Protein AF-A0A6M8I2V2-F1 (afdb_monomer)

Secondary structure (DSSP, 8-state):
------------------------------------------------HHHHHHHHHHHHHHT--HHHHHHHHHHHHHHHHT-

Sequence (83 aa):
MSKQSLSSLSSLIPAKGEAAKAETLPDEKPRLSKPLKEERHGLTIRIRQSHNDRLRTMVYREGMTKQDLLDRAIDEMLERYGY

Radius of gyration: 37.54 Å; Cα contacts (8 Å, |Δi|>4): 9; chains: 1; bounding box: 60×44×98 Å

pLDDT: mean 73.39, std 21.47, range [37.5, 96.56]

Organism: NCBI:txid1484109

Structure (mmCIF, N/CA/C/O backbone):
data_AF-A0A6M8I2V2-F1
#
_entry.id   AF-A0A6M8I2V2-F1
#
loop_
_atom_site.group_PDB
_atom_site.id
_atom_site.type_symbol
_atom_site.label_atom_id
_atom_site.label_alt_id
_atom_site.label_comp_id
_atom_site.label_asym_id
_atom_site.label_entity_id
_atom_site.label_seq_id
_atom_site.pdbx_PDB_ins_code
_atom_site.Cartn_x
_atom_site.Cartn_y
_atom_site.Cartn_z
_atom_site.occupancy
_atom_site.B_iso_or_equiv
_atom_site.auth_seq_id
_atom_site.auth_comp_id
_atom_site.auth_asym_id
_atom_site.auth_atom_id
_atom_site.pdbx_PDB_model_num
ATOM 1 N N . MET A 1 1 ? 33.224 -5.172 87.646 1.00 37.50 1 MET A N 1
ATOM 2 C CA . MET A 1 1 ? 32.488 -5.204 86.364 1.00 37.50 1 MET A CA 1
ATOM 3 C C . MET A 1 1 ? 32.166 -3.775 85.943 1.00 37.50 1 MET A C 1
ATOM 5 O O . MET A 1 1 ? 31.760 -3.008 86.796 1.00 37.50 1 MET A O 1
ATOM 9 N N . SER A 1 2 ? 32.403 -3.475 84.658 1.00 37.53 2 SER A N 1
ATOM 10 C CA . SER A 1 2 ? 31.908 -2.368 83.807 1.00 37.53 2 SER A CA 1
ATOM 11 C C . SER A 1 2 ? 31.864 -0.939 84.384 1.00 37.53 2 SER A C 1
ATOM 13 O O . SER A 1 2 ? 30.952 -0.593 85.120 1.00 37.53 2 SER A O 1
ATOM 15 N N . LYS A 1 3 ? 32.919 -0.139 84.166 1.00 45.16 3 LYS A N 1
ATOM 16 C CA . LYS A 1 3 ? 33.148 0.822 83.051 1.00 45.16 3 LYS A CA 1
ATOM 17 C C . LYS A 1 3 ? 32.409 2.148 83.241 1.00 45.16 3 LYS A C 1
ATOM 19 O O . LYS A 1 3 ? 31.222 2.220 82.956 1.00 45.16 3 LYS A O 1
ATOM 24 N N . GLN A 1 4 ? 33.156 3.203 83.563 1.00 44.84 4 GLN A N 1
ATOM 25 C CA . GLN A 1 4 ? 32.845 4.570 83.150 1.00 44.84 4 GLN A CA 1
ATOM 26 C C . GLN A 1 4 ? 34.062 5.482 83.336 1.00 44.84 4 GLN A C 1
ATOM 28 O O . GLN A 1 4 ? 34.867 5.276 84.239 1.00 44.84 4 GLN A O 1
ATOM 33 N N . SER A 1 5 ? 34.100 6.515 82.496 1.00 46.19 5 SER A N 1
ATOM 34 C CA . SER A 1 5 ? 34.887 7.7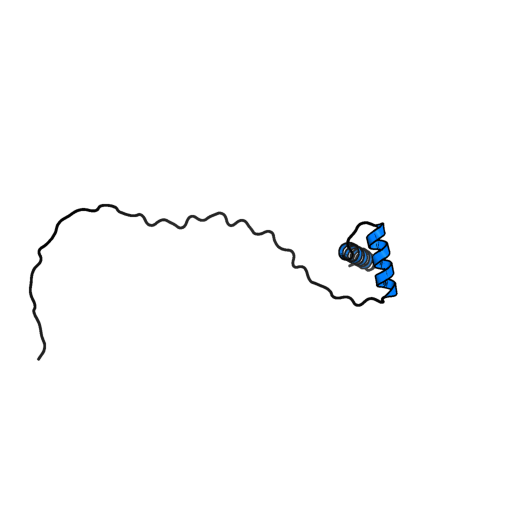45 82.613 1.00 46.19 5 SER A CA 1
ATOM 35 C C . SER A 1 5 ? 36.210 7.817 81.850 1.00 46.19 5 SER A C 1
ATOM 37 O O . SER A 1 5 ? 37.259 7.406 82.330 1.00 46.19 5 SER A O 1
ATOM 39 N N . LEU A 1 6 ? 36.135 8.483 80.699 1.00 51.53 6 LEU A N 1
ATOM 40 C CA . LEU A 1 6 ? 37.066 9.538 80.296 1.00 51.53 6 LEU A CA 1
ATOM 41 C C . LEU A 1 6 ? 36.150 10.682 79.799 1.00 51.53 6 LEU A C 1
ATOM 43 O O . LEU A 1 6 ? 35.541 10.538 78.748 1.00 51.53 6 LEU A O 1
ATOM 47 N N . SER A 1 7 ? 35.784 11.725 80.556 1.00 44.16 7 SER A N 1
ATOM 48 C CA . SER A 1 7 ? 36.648 12.799 81.072 1.00 44.16 7 SER A CA 1
ATOM 49 C C . SER A 1 7 ? 37.808 13.034 80.091 1.00 44.16 7 SER A C 1
ATOM 51 O O . SER A 1 7 ? 38.710 12.214 80.019 1.00 44.16 7 SER A O 1
ATOM 53 N N . SER A 1 8 ? 37.862 14.076 79.270 1.00 46.00 8 SER A N 1
ATOM 54 C CA . SER A 1 8 ? 37.541 15.459 79.585 1.00 46.00 8 SER A CA 1
ATOM 55 C C . SER A 1 8 ? 37.873 16.341 78.376 1.00 46.00 8 SER A C 1
ATOM 57 O O . SER A 1 8 ? 38.817 16.045 77.654 1.00 46.00 8 SER A O 1
ATOM 59 N N . LEU A 1 9 ? 37.164 17.472 78.291 1.00 48.41 9 LEU A N 1
ATOM 60 C CA . LEU A 1 9 ? 37.622 18.771 77.768 1.00 48.41 9 LEU A CA 1
ATOM 61 C C . LEU A 1 9 ? 37.910 18.834 76.255 1.00 48.41 9 LEU A C 1
ATOM 63 O O . LEU A 1 9 ? 38.930 18.379 75.764 1.00 48.41 9 LEU A O 1
ATOM 67 N N . SER A 1 10 ? 37.002 19.382 75.444 1.00 47.84 10 SER A N 1
ATOM 68 C CA . SER A 1 10 ? 36.696 20.822 75.389 1.00 47.84 10 SER A CA 1
ATOM 69 C C . SER A 1 10 ? 37.963 21.665 75.325 1.00 47.84 10 SER A C 1
ATOM 71 O O . SER A 1 10 ? 38.540 21.989 76.358 1.00 47.84 10 SER A O 1
ATOM 73 N N . SER A 1 11 ? 38.394 21.998 74.112 1.00 50.75 11 SER A N 1
ATOM 74 C CA . SER A 1 11 ? 38.887 23.324 73.712 1.00 50.75 11 SER A CA 1
ATOM 75 C C . SER A 1 11 ? 39.656 23.172 72.408 1.00 50.75 11 SER A C 1
ATOM 77 O O . SER A 1 11 ? 40.689 22.526 72.384 1.00 50.75 11 SER A O 1
ATOM 79 N N . LEU A 1 12 ? 39.102 23.717 71.325 1.00 41.34 12 LEU A N 1
ATOM 80 C CA . LEU A 1 12 ? 39.800 24.402 70.228 1.00 41.34 12 LEU A CA 1
ATOM 81 C C . LEU A 1 12 ? 38.726 24.811 69.195 1.00 41.34 12 LE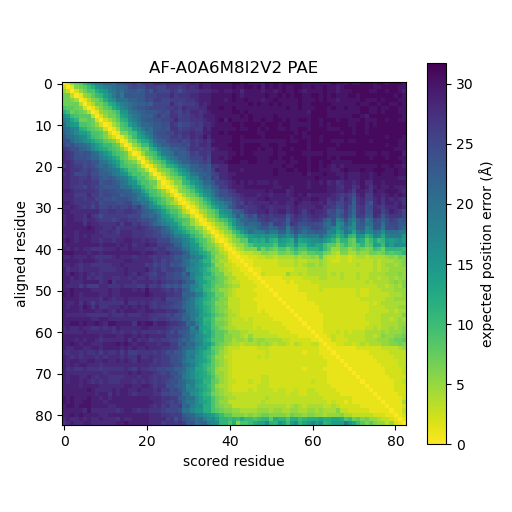U A C 1
ATOM 83 O O . LEU A 1 12 ? 38.537 24.194 68.154 1.00 41.34 12 LEU A O 1
ATOM 87 N N . ILE A 1 13 ? 37.965 25.847 69.545 1.00 51.41 13 ILE A N 1
ATOM 88 C CA . ILE A 1 13 ? 37.284 26.768 68.609 1.00 51.41 13 ILE A CA 1
ATOM 89 C C . ILE A 1 13 ? 38.212 28.009 68.578 1.00 51.41 13 ILE A C 1
ATOM 91 O O . ILE A 1 13 ? 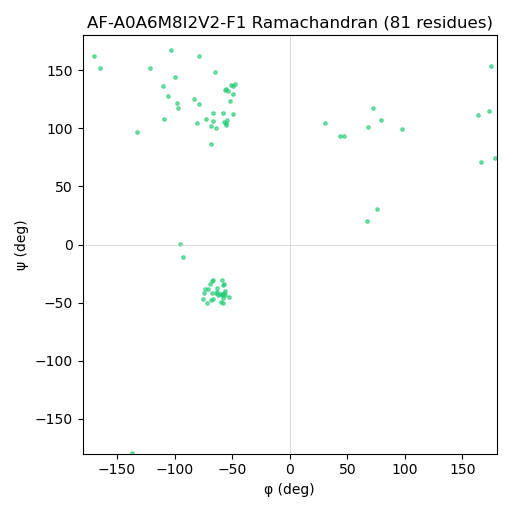38.773 28.275 69.647 1.00 51.41 13 ILE A O 1
ATOM 95 N N . PRO A 1 14 ? 38.447 28.776 67.479 1.00 48.44 14 PRO A N 1
ATOM 96 C CA . PRO A 1 14 ? 37.527 29.207 66.402 1.00 48.44 14 PRO A CA 1
ATOM 97 C C . PRO A 1 14 ? 38.167 29.085 64.982 1.00 48.44 14 PRO A C 1
ATOM 99 O O . PRO A 1 14 ? 39.290 28.627 64.86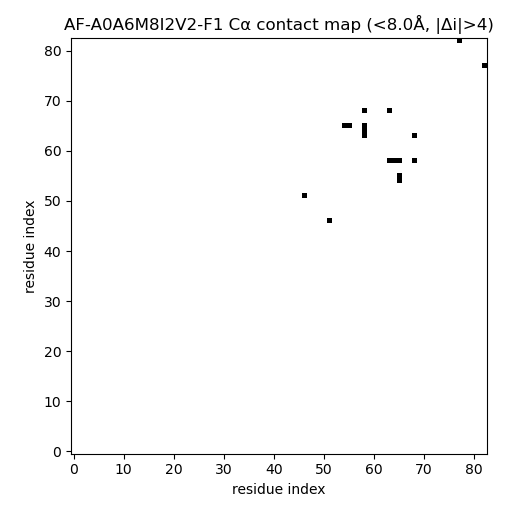4 1.00 48.44 14 PRO A O 1
ATOM 102 N N . ALA A 1 15 ? 37.588 29.414 63.821 1.00 42.22 15 ALA A N 1
ATOM 103 C CA . ALA A 1 15 ? 36.603 30.417 63.441 1.00 42.22 15 ALA A CA 1
ATOM 104 C C . ALA A 1 15 ? 36.104 30.181 61.992 1.00 42.22 15 ALA A C 1
ATOM 106 O O . ALA A 1 15 ? 36.832 29.639 61.168 1.00 42.22 15 ALA A O 1
ATOM 107 N N . LYS A 1 16 ? 34.955 30.803 61.689 1.00 39.00 16 LYS A N 1
ATOM 108 C CA . LYS A 1 16 ? 34.574 31.431 60.406 1.00 39.00 16 LYS A CA 1
ATOM 109 C C . LYS A 1 16 ? 34.252 30.550 59.191 1.00 39.00 16 LYS A C 1
ATOM 111 O O . LYS A 1 16 ? 35.116 29.940 58.576 1.00 39.00 16 LYS A O 1
ATOM 116 N N . GLY A 1 17 ? 33.001 30.677 58.750 1.00 41.28 17 GLY A N 1
ATOM 117 C CA . GLY A 1 17 ? 32.556 30.299 57.413 1.00 41.28 17 GLY A CA 1
ATOM 118 C C . GLY A 1 17 ? 31.037 30.246 57.318 1.00 41.28 17 GLY A C 1
ATOM 119 O O . GLY A 1 17 ? 30.463 29.166 57.279 1.00 41.28 17 GLY A O 1
ATOM 120 N N . GLU A 1 18 ? 30.391 31.409 57.344 1.00 42.06 18 GLU A N 1
ATOM 121 C CA . GLU A 1 18 ? 28.978 31.588 56.998 1.00 42.06 18 GLU A CA 1
ATOM 122 C C . GLU A 1 18 ? 28.624 30.920 55.660 1.00 42.06 18 GLU A C 1
ATOM 124 O O . GLU A 1 18 ? 29.338 31.089 54.674 1.00 42.06 18 GLU A O 1
ATOM 129 N N . ALA A 1 19 ? 27.488 30.226 55.609 1.00 40.84 19 ALA A N 1
ATOM 130 C CA . ALA A 1 19 ? 26.347 30.612 54.773 1.00 40.84 19 ALA A CA 1
ATOM 131 C C . ALA A 1 19 ? 25.284 29.507 54.825 1.00 40.84 19 ALA A C 1
ATOM 133 O O . ALA A 1 19 ? 25.485 28.390 54.348 1.00 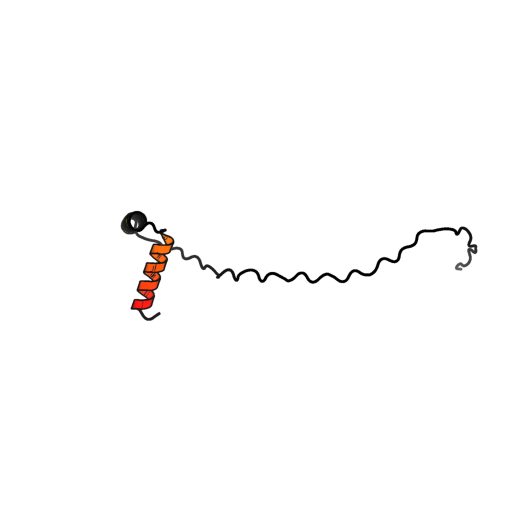40.84 19 ALA A O 1
ATOM 134 N N . ALA A 1 20 ? 24.128 29.853 55.388 1.00 51.75 20 ALA A N 1
ATOM 135 C CA . ALA A 1 20 ? 22.896 29.100 55.229 1.00 51.75 20 ALA A CA 1
ATOM 136 C C . ALA A 1 20 ? 22.625 28.870 53.732 1.00 51.75 20 ALA A C 1
ATOM 138 O O . ALA A 1 20 ? 22.548 29.828 52.963 1.00 51.75 20 ALA A O 1
ATOM 139 N N . LYS A 1 21 ? 22.474 27.612 53.309 1.00 44.38 21 LYS A N 1
ATOM 140 C CA . LYS A 1 21 ? 21.953 27.290 51.979 1.00 44.38 21 LYS A CA 1
ATOM 141 C C . LYS A 1 21 ? 20.557 26.713 52.127 1.00 44.38 21 LYS A C 1
ATOM 143 O O . LYS A 1 21 ? 20.377 25.610 52.629 1.00 44.38 21 LYS A O 1
ATOM 148 N N . ALA A 1 22 ? 19.609 27.547 51.717 1.00 50.81 22 ALA A N 1
ATOM 149 C CA . ALA A 1 22 ? 18.194 27.275 51.596 1.00 50.81 22 ALA A CA 1
ATOM 150 C C . ALA A 1 22 ? 17.929 25.955 50.861 1.00 50.81 22 ALA A C 1
ATOM 152 O O . ALA A 1 22 ? 18.557 25.663 49.841 1.00 50.81 22 ALA A O 1
ATOM 153 N N . GLU A 1 23 ? 16.969 25.195 51.379 1.00 49.53 23 GLU A N 1
ATOM 154 C CA . GLU A 1 23 ? 16.332 24.082 50.688 1.00 49.53 23 GLU A CA 1
ATOM 155 C C . GLU A 1 23 ? 15.724 24.611 49.384 1.00 49.53 23 GLU A C 1
ATOM 157 O O . GLU A 1 23 ? 14.728 25.334 49.376 1.00 49.53 23 GLU A O 1
ATOM 162 N N . THR A 1 24 ? 16.360 24.312 48.255 1.00 52.41 24 THR A N 1
ATOM 163 C CA . THR A 1 24 ? 15.800 24.614 46.941 1.00 52.41 24 THR A CA 1
ATOM 164 C C . THR A 1 24 ? 14.652 23.650 46.680 1.00 52.41 24 THR A C 1
ATOM 166 O O . THR A 1 24 ? 14.878 22.460 46.453 1.00 52.41 24 THR A O 1
ATOM 169 N N . LEU A 1 25 ? 13.427 24.173 46.722 1.00 59.03 25 LEU A N 1
ATOM 170 C CA . LEU A 1 25 ? 12.230 23.509 46.213 1.00 59.03 25 LEU A CA 1
ATOM 171 C C . LEU A 1 25 ? 12.483 23.029 44.772 1.00 59.03 25 LEU A C 1
ATOM 173 O O . LEU A 1 25 ? 13.088 23.770 43.989 1.00 59.03 25 LEU A O 1
ATOM 177 N N . PRO A 1 26 ? 12.055 21.810 44.400 1.00 53.78 26 PRO A N 1
ATOM 178 C CA . PRO A 1 26 ? 12.195 21.347 43.033 1.00 53.78 26 PRO A CA 1
ATOM 179 C C . PRO A 1 26 ? 11.290 22.191 42.134 1.00 53.78 26 PRO A C 1
ATOM 181 O O . PRO A 1 26 ? 10.068 22.147 42.228 1.00 53.78 26 PRO A O 1
ATOM 184 N N . ASP A 1 27 ? 11.940 22.970 41.280 1.00 51.00 27 ASP A N 1
ATOM 185 C CA . ASP A 1 27 ? 11.370 23.757 40.196 1.00 51.00 27 ASP A CA 1
ATOM 186 C C . ASP A 1 27 ? 10.544 22.832 39.277 1.00 51.00 27 ASP A C 1
ATOM 188 O O . ASP A 1 27 ? 11.092 22.006 38.533 1.00 51.00 27 ASP A O 1
ATOM 192 N N . GLU A 1 28 ? 9.212 22.897 39.383 1.00 56.59 28 GLU A N 1
ATOM 193 C CA . GLU A 1 28 ? 8.289 22.178 38.502 1.00 56.59 28 GLU A CA 1
ATOM 194 C C . GLU A 1 28 ? 8.378 22.771 37.094 1.00 56.59 28 GLU A C 1
ATOM 196 O O . GLU A 1 28 ? 7.613 23.644 36.687 1.00 56.59 28 GLU A O 1
ATOM 201 N N . LYS A 1 29 ? 9.327 22.260 36.307 1.00 63.47 29 LYS A N 1
ATOM 202 C CA . LYS A 1 29 ? 9.358 22.506 34.866 1.00 63.47 29 LYS A CA 1
ATOM 203 C C . LYS A 1 29 ? 8.023 22.058 34.259 1.00 63.47 29 LYS A C 1
ATOM 205 O O . LYS A 1 29 ? 7.610 20.920 34.517 1.00 63.47 29 LYS A O 1
ATOM 210 N N . PRO A 1 30 ? 7.379 22.878 33.406 1.00 55.75 30 PRO A N 1
ATOM 211 C CA . PRO A 1 30 ? 6.172 22.473 32.706 1.00 55.75 30 PRO A CA 1
ATOM 212 C C . PRO A 1 30 ? 6.503 21.228 31.889 1.00 55.75 30 PRO A C 1
ATOM 214 O O . PRO A 1 30 ? 7.324 21.254 30.968 1.00 55.75 30 PRO A O 1
ATOM 217 N N . ARG A 1 31 ? 5.901 20.100 32.273 1.00 63.22 31 ARG A N 1
ATOM 218 C CA . ARG A 1 31 ? 5.990 18.864 31.506 1.00 63.22 31 ARG A CA 1
ATOM 219 C C . ARG A 1 31 ? 5.304 19.153 30.179 1.00 63.22 31 ARG A C 1
ATOM 221 O O . ARG A 1 31 ? 4.080 19.159 30.125 1.00 63.22 31 ARG A O 1
ATOM 228 N N . LEU A 1 32 ? 6.088 19.417 29.128 1.00 63.16 32 LEU A N 1
ATOM 229 C CA . LEU A 1 32 ? 5.591 19.355 27.759 1.00 63.16 32 LEU A CA 1
ATOM 230 C C . LEU A 1 32 ? 4.864 18.016 27.633 1.00 63.16 32 LEU A C 1
ATOM 232 O O . LEU A 1 32 ? 5.488 16.953 27.732 1.00 63.16 32 LEU A O 1
ATOM 236 N N . SER A 1 33 ? 3.545 18.073 27.479 1.00 65.75 33 SER A N 1
ATOM 237 C CA . SER A 1 33 ? 2.736 16.932 27.094 1.00 65.75 33 SER A CA 1
ATOM 238 C C . SER A 1 33 ? 3.340 16.403 25.800 1.00 65.75 33 SER A C 1
ATOM 240 O O . SER A 1 33 ? 3.301 17.053 24.756 1.00 65.75 33 SER A O 1
ATOM 242 N N . LYS A 1 34 ? 4.011 15.250 25.888 1.00 68.19 34 LYS A N 1
ATOM 243 C CA . LYS A 1 34 ? 4.522 14.567 24.701 1.00 68.19 34 LYS A CA 1
ATOM 244 C C . LYS A 1 34 ? 3.326 14.363 23.767 1.00 68.19 34 LYS A C 1
ATOM 246 O O . LYS A 1 34 ? 2.278 13.945 24.267 1.00 68.19 34 LYS A O 1
ATOM 251 N N . PRO A 1 35 ? 3.451 14.657 22.460 1.00 64.25 35 PRO A N 1
ATOM 252 C CA . PRO A 1 35 ? 2.372 14.388 21.524 1.00 64.25 35 PRO A CA 1
ATOM 253 C C . PRO A 1 35 ? 1.976 12.920 21.671 1.00 64.25 35 PRO A C 1
ATOM 255 O O . PRO A 1 35 ? 2.853 12.051 21.750 1.00 64.25 35 PRO A O 1
ATOM 258 N N . LEU A 1 36 ? 0.670 12.670 21.780 1.00 65.38 36 LEU A N 1
ATOM 259 C CA . LEU A 1 36 ? 0.101 11.328 21.768 1.00 65.38 36 LEU A CA 1
ATOM 260 C C . LEU A 1 36 ? 0.592 10.665 20.481 1.00 65.38 36 LEU A C 1
ATOM 262 O O . LEU A 1 36 ? 0.150 11.007 19.388 1.00 65.38 36 LEU A O 1
ATOM 266 N N . LYS A 1 37 ? 1.588 9.784 20.599 1.00 66.75 37 LYS A N 1
ATOM 267 C CA . LYS A 1 37 ? 1.969 8.915 19.494 1.00 66.75 37 LYS A CA 1
ATOM 268 C C . LYS A 1 37 ? 0.780 7.996 19.291 1.00 66.75 37 LYS A C 1
ATOM 270 O O . LYS A 1 37 ? 0.546 7.135 20.134 1.00 66.75 37 LYS A O 1
ATOM 275 N N . GLU A 1 38 ? 0.031 8.228 18.222 1.00 71.31 38 GLU A N 1
ATOM 276 C CA . GLU A 1 38 ? -0.994 7.295 17.774 1.00 71.31 38 GLU A CA 1
ATOM 277 C C . GLU A 1 38 ? -0.378 5.900 17.710 1.00 71.31 38 GLU A C 1
ATOM 279 O O . GLU A 1 38 ? 0.727 5.706 17.183 1.00 71.31 38 GLU A O 1
ATOM 284 N N . GLU A 1 39 ? -1.060 4.942 18.328 1.00 75.88 39 GLU A N 1
ATOM 285 C CA . GLU A 1 39 ? -0.612 3.564 18.354 1.00 75.88 39 GLU A CA 1
ATOM 286 C C . GLU A 1 39 ? -0.716 3.005 16.935 1.00 75.88 39 GLU A C 1
ATOM 288 O O . GLU A 1 39 ? -1.793 2.709 16.423 1.00 75.88 39 GLU A O 1
ATOM 293 N N . ARG A 1 40 ? 0.427 2.921 16.252 1.00 71.12 40 ARG A N 1
ATOM 294 C CA . ARG A 1 40 ? 0.489 2.336 14.916 1.00 71.12 40 ARG A CA 1
ATOM 295 C C . ARG A 1 40 ? 0.534 0.823 15.045 1.00 71.12 40 ARG A C 1
ATOM 297 O O . ARG A 1 40 ? 1.581 0.255 15.361 1.00 71.12 40 ARG A O 1
ATOM 304 N N . HIS A 1 41 ? -0.584 0.171 14.757 1.00 79.38 41 HIS A N 1
ATOM 305 C CA . HIS A 1 41 ? -0.619 -1.277 14.597 1.00 79.38 41 HIS A CA 1
ATOM 306 C C . HIS A 1 41 ? -0.077 -1.657 13.215 1.00 79.38 41 HIS A C 1
ATOM 308 O O . HIS A 1 41 ? -0.581 -1.219 12.184 1.00 79.38 41 HIS A O 1
ATOM 314 N N . GLY A 1 42 ? 0.988 -2.460 13.188 1.00 86.62 42 GLY A N 1
ATOM 315 C CA . GLY A 1 42 ? 1.556 -2.973 11.945 1.00 86.62 42 GLY A CA 1
ATOM 316 C C . GLY A 1 42 ? 0.800 -4.206 11.458 1.00 86.62 42 GLY A C 1
ATOM 317 O O . GLY A 1 42 ? 0.709 -5.197 12.182 1.00 86.62 42 GLY A O 1
ATOM 318 N N . LEU A 1 43 ? 0.314 -4.180 10.216 1.00 88.19 43 LEU A N 1
ATOM 319 C CA . LEU A 1 43 ? -0.283 -5.339 9.554 1.00 88.19 43 LEU A CA 1
ATOM 320 C C . LEU A 1 43 ? 0.682 -5.908 8.507 1.00 88.19 43 LEU A C 1
ATOM 322 O O . LEU A 1 43 ? 1.157 -5.195 7.627 1.00 88.19 43 LEU A O 1
ATOM 326 N N . THR A 1 44 ? 0.951 -7.215 8.569 1.00 91.94 44 THR A N 1
ATOM 327 C CA . THR A 1 44 ? 1.694 -7.914 7.509 1.00 91.94 44 THR A CA 1
ATOM 328 C C . THR A 1 44 ? 0.720 -8.599 6.559 1.00 91.94 44 THR A C 1
ATOM 330 O O . THR A 1 44 ? 0.010 -9.522 6.949 1.00 91.94 44 THR A O 1
ATOM 333 N N . ILE A 1 45 ? 0.728 -8.188 5.292 1.00 88.94 45 ILE A N 1
ATOM 334 C CA . ILE A 1 45 ? -0.104 -8.759 4.227 1.00 88.94 45 ILE A CA 1
ATOM 335 C C . ILE A 1 45 ? 0.741 -9.543 3.225 1.00 88.94 45 ILE A C 1
ATOM 337 O O . ILE A 1 45 ? 1.800 -9.101 2.779 1.00 88.94 45 ILE A O 1
ATOM 341 N N . ARG A 1 46 ? 0.247 -10.721 2.833 1.00 94.19 46 ARG A N 1
ATOM 342 C CA . ARG A 1 46 ? 0.811 -11.512 1.734 1.00 94.19 46 ARG A CA 1
ATOM 343 C C . ARG A 1 46 ? 0.010 -11.249 0.470 1.00 94.19 46 ARG A C 1
ATOM 345 O O . ARG A 1 46 ? -1.187 -11.509 0.427 1.00 94.19 46 ARG A O 1
ATOM 352 N N . ILE A 1 47 ? 0.686 -10.779 -0.568 1.00 92.31 47 ILE A N 1
ATOM 353 C CA . ILE A 1 47 ? 0.083 -10.495 -1.871 1.00 92.31 47 ILE A CA 1
ATOM 354 C C . ILE A 1 47 ? 0.767 -11.308 -2.967 1.00 92.31 47 ILE A C 1
ATOM 356 O O . ILE A 1 47 ? 1.945 -11.652 -2.868 1.00 92.31 47 ILE A O 1
ATOM 360 N N . ARG A 1 48 ? 0.021 -11.616 -4.031 1.00 96.56 48 ARG A N 1
ATOM 361 C CA . ARG A 1 48 ? 0.574 -12.276 -5.221 1.00 96.56 48 ARG A CA 1
ATOM 362 C C . ARG A 1 48 ? 1.592 -11.362 -5.905 1.00 96.56 48 ARG A C 1
ATOM 364 O O . ARG A 1 48 ? 1.419 -10.144 -5.918 1.00 96.56 48 ARG A O 1
ATOM 371 N N . GLN A 1 49 ? 2.610 -11.954 -6.529 1.00 95.19 49 GLN A N 1
ATOM 372 C CA . GLN A 1 49 ? 3.679 -11.197 -7.187 1.00 95.19 49 GLN A CA 1
ATOM 373 C C . GLN A 1 49 ? 3.148 -10.260 -8.281 1.00 95.19 49 GLN A C 1
ATOM 375 O O . GLN A 1 49 ? 3.482 -9.080 -8.276 1.00 95.19 49 GLN A O 1
ATOM 380 N N . SER A 1 50 ? 2.218 -10.733 -9.115 1.00 96.25 50 SER A N 1
ATOM 381 C CA . SER A 1 50 ? 1.565 -9.910 -10.144 1.00 96.25 50 SER A CA 1
ATOM 382 C C . SER A 1 50 ? 0.846 -8.678 -9.578 1.00 96.25 50 SER A C 1
ATOM 384 O O . SER A 1 50 ? 0.849 -7.615 -10.196 1.00 96.25 50 SER A O 1
ATOM 386 N N . HIS A 1 51 ? 0.252 -8.782 -8.385 1.00 94.75 51 HIS A N 1
ATOM 387 C CA . HIS A 1 51 ? -0.382 -7.643 -7.716 1.00 94.75 51 HIS A CA 1
ATOM 388 C C . HIS A 1 51 ? 0.661 -6.679 -7.147 1.00 94.75 51 HIS A C 1
ATOM 390 O O . HIS A 1 51 ? 0.484 -5.470 -7.247 1.00 94.75 51 HIS A O 1
ATOM 396 N N . ASN A 1 52 ? 1.769 -7.190 -6.602 1.00 94.38 52 ASN A N 1
ATOM 397 C CA . ASN A 1 52 ? 2.870 -6.349 -6.128 1.00 94.38 52 ASN A CA 1
ATOM 398 C C . ASN A 1 52 ? 3.519 -5.547 -7.267 1.00 94.38 52 ASN A C 1
ATOM 400 O O . ASN A 1 52 ? 3.881 -4.388 -7.068 1.00 94.38 52 ASN A O 1
ATOM 404 N N . ASP A 1 53 ? 3.637 -6.134 -8.456 1.00 95.25 53 ASP A N 1
ATOM 405 C CA . ASP A 1 53 ? 4.160 -5.430 -9.628 1.00 95.25 53 ASP A CA 1
ATOM 406 C C . ASP A 1 53 ? 3.198 -4.326 -10.083 1.00 95.25 53 ASP A C 1
ATOM 408 O O . ASP A 1 53 ? 3.622 -3.192 -10.308 1.00 95.25 53 ASP A O 1
ATOM 412 N N . ARG A 1 54 ? 1.887 -4.601 -10.089 1.00 94.81 54 ARG A N 1
ATOM 413 C CA . ARG A 1 54 ? 0.867 -3.580 -10.367 1.00 94.81 54 ARG A CA 1
ATOM 414 C C . ARG A 1 54 ? 0.875 -2.444 -9.335 1.00 94.81 54 ARG A C 1
ATOM 416 O O . ARG A 1 54 ? 0.830 -1.279 -9.725 1.00 94.81 54 ARG A O 1
ATOM 423 N N . LEU A 1 55 ? 0.998 -2.767 -8.044 1.00 94.38 55 LEU A N 1
ATOM 424 C CA . LEU A 1 55 ? 1.127 -1.777 -6.967 1.00 94.38 55 LEU A CA 1
ATOM 425 C C . LEU A 1 55 ? 2.352 -0.883 -7.179 1.00 94.38 55 LEU A C 1
ATOM 427 O O . LEU A 1 55 ? 2.256 0.329 -7.027 1.00 94.38 55 LEU A O 1
ATOM 431 N N . ARG A 1 56 ? 3.498 -1.450 -7.580 1.00 94.50 56 ARG A N 1
ATOM 432 C CA . ARG A 1 56 ? 4.705 -0.665 -7.895 1.00 94.50 56 ARG A CA 1
ATOM 433 C C . ARG A 1 56 ? 4.472 0.322 -9.036 1.00 94.50 56 ARG A C 1
ATOM 435 O O . ARG A 1 56 ? 4.918 1.461 -8.942 1.00 94.50 56 ARG A O 1
ATOM 442 N N . THR A 1 57 ? 3.773 -0.092 -10.092 1.00 95.50 57 THR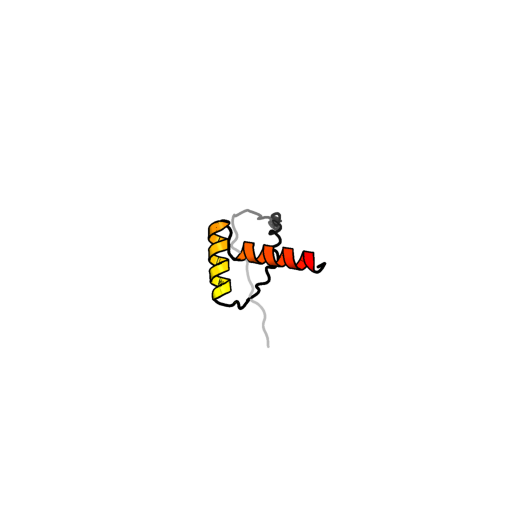 A N 1
ATOM 443 C CA . THR A 1 57 ? 3.424 0.810 -11.199 1.00 95.50 57 THR A CA 1
ATOM 444 C C . THR A 1 57 ? 2.522 1.954 -10.738 1.00 95.50 57 THR A C 1
ATOM 446 O O . THR A 1 57 ? 2.731 3.088 -11.157 1.00 95.50 57 THR A O 1
ATOM 449 N N . MET A 1 58 ? 1.543 1.678 -9.875 1.00 94.75 58 MET A N 1
ATOM 450 C CA . MET A 1 58 ? 0.633 2.700 -9.339 1.00 94.75 58 MET A CA 1
ATOM 451 C C . MET A 1 58 ? 1.364 3.703 -8.445 1.00 94.75 58 MET A C 1
ATOM 453 O O . MET A 1 58 ? 1.267 4.900 -8.679 1.00 94.75 58 MET A O 1
ATOM 457 N N . VAL A 1 59 ? 2.195 3.219 -7.520 1.00 95.94 59 VAL A N 1
ATOM 458 C CA . VAL A 1 59 ? 3.067 4.044 -6.662 1.00 95.94 59 VAL A CA 1
ATOM 459 C C . VAL A 1 59 ? 3.923 5.002 -7.489 1.00 95.94 59 VAL A C 1
ATOM 461 O O . VAL A 1 59 ? 3.988 6.189 -7.187 1.00 95.94 59 VAL A O 1
ATOM 464 N N . TYR A 1 60 ? 4.534 4.515 -8.574 1.00 93.44 60 TYR A N 1
ATOM 465 C CA . TYR A 1 60 ? 5.319 5.366 -9.469 1.00 93.44 60 TYR A CA 1
ATOM 466 C C . TYR A 1 60 ? 4.470 6.436 -10.171 1.00 93.44 60 TYR A C 1
ATOM 468 O O . TYR A 1 60 ? 4.902 7.577 -10.295 1.00 93.44 60 TYR A O 1
ATOM 476 N N .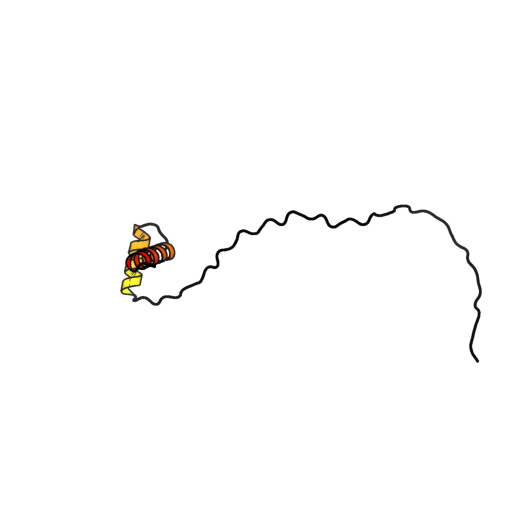 ARG A 1 61 ? 3.268 6.073 -10.637 1.00 95.06 61 ARG A N 1
ATOM 477 C CA . ARG A 1 61 ? 2.374 6.987 -11.366 1.00 95.06 61 ARG A CA 1
ATOM 478 C C . ARG A 1 61 ? 1.763 8.062 -10.475 1.00 95.06 61 ARG A C 1
ATOM 480 O O . ARG A 1 61 ? 1.593 9.185 -10.928 1.00 95.06 61 ARG A O 1
ATOM 487 N N . GLU A 1 62 ? 1.407 7.703 -9.249 1.00 93.19 62 GLU A N 1
ATOM 488 C CA . GLU A 1 62 ? 0.685 8.578 -8.323 1.00 93.19 62 GLU A CA 1
ATOM 489 C C . GLU A 1 62 ? 1.624 9.371 -7.407 1.00 93.19 62 GLU A C 1
ATOM 491 O O . GLU A 1 62 ? 1.182 10.300 -6.738 1.00 93.19 62 GLU A O 1
ATOM 496 N N . GLY A 1 63 ? 2.921 9.039 -7.381 1.00 93.94 63 GLY A N 1
ATOM 497 C CA . GLY A 1 63 ? 3.905 9.729 -6.543 1.00 93.94 63 GLY A CA 1
ATOM 498 C C . GLY A 1 63 ? 3.693 9.512 -5.041 1.00 93.94 63 GLY A C 1
ATOM 499 O O . GLY A 1 63 ? 4.175 10.304 -4.237 1.00 93.94 63 GLY A O 1
ATOM 500 N N . MET A 1 64 ? 2.971 8.456 -4.664 1.00 93.44 64 MET A N 1
ATOM 501 C CA . MET A 1 64 ? 2.657 8.100 -3.276 1.00 93.44 64 MET A CA 1
ATOM 502 C C . MET A 1 64 ? 3.529 6.944 -2.797 1.00 93.44 64 MET A C 1
ATOM 504 O O . MET A 1 64 ? 4.158 6.259 -3.605 1.00 93.44 64 MET A O 1
ATOM 508 N N . THR A 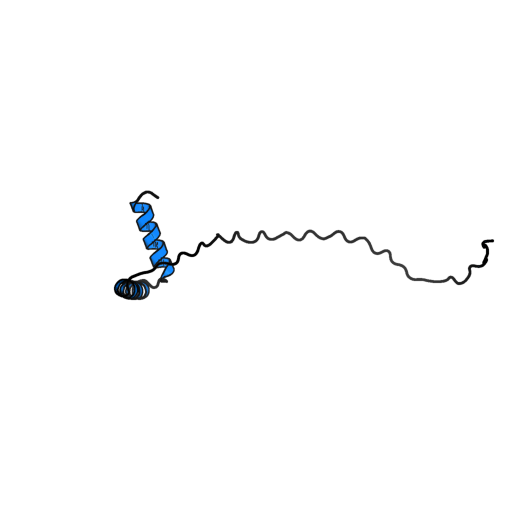1 65 ? 3.558 6.672 -1.490 1.00 94.69 65 THR A N 1
ATOM 509 C CA . THR A 1 65 ? 4.202 5.453 -0.991 1.00 94.69 65 THR A CA 1
ATOM 510 C C . THR A 1 65 ? 3.293 4.235 -1.173 1.00 94.69 65 THR A C 1
ATOM 512 O O . THR A 1 65 ? 2.080 4.338 -1.351 1.00 94.69 65 THR A O 1
ATOM 515 N N . LYS A 1 66 ? 3.880 3.031 -1.102 1.00 92.25 66 LYS A N 1
ATOM 516 C CA . LYS A 1 66 ? 3.095 1.786 -1.064 1.00 92.25 66 LYS A CA 1
ATOM 517 C C . LYS A 1 66 ? 2.114 1.763 0.104 1.00 92.25 66 LYS A C 1
ATOM 519 O O . LYS A 1 66 ? 1.066 1.148 -0.029 1.00 92.25 66 LYS A O 1
ATOM 524 N N . GLN A 1 67 ? 2.497 2.358 1.231 1.00 91.75 67 GLN A N 1
ATOM 525 C CA . GLN A 1 67 ? 1.689 2.351 2.436 1.00 91.75 67 GLN A CA 1
ATOM 526 C C . GLN A 1 67 ? 0.472 3.258 2.266 1.00 91.75 67 GLN A C 1
ATOM 528 O O . GLN A 1 67 ? -0.634 2.754 2.384 1.00 91.75 67 GLN A O 1
ATOM 533 N N . ASP A 1 68 ? 0.662 4.503 1.824 1.00 92.81 68 ASP A N 1
ATOM 534 C CA . ASP A 1 68 ? -0.451 5.442 1.590 1.00 92.81 68 ASP A CA 1
ATOM 535 C C . ASP A 1 68 ? -1.492 4.867 0.620 1.00 92.81 68 ASP A C 1
ATOM 537 O O . ASP A 1 68 ? -2.698 5.004 0.807 1.00 92.81 68 ASP A O 1
ATOM 541 N N . LEU A 1 69 ? -1.020 4.178 -0.421 1.00 93.69 69 LEU A N 1
ATOM 542 C CA . LEU A 1 69 ? -1.893 3.566 -1.412 1.00 93.69 69 LEU A CA 1
ATOM 543 C C . LEU A 1 69 ? -2.681 2.371 -0.848 1.00 93.69 69 LEU A C 1
ATOM 545 O O . LEU A 1 69 ? -3.814 2.130 -1.261 1.00 93.69 69 LEU A O 1
ATOM 549 N N . LEU A 1 70 ? -2.086 1.609 0.072 1.00 93.44 70 LEU A N 1
ATOM 550 C CA . LEU A 1 70 ? -2.768 0.512 0.757 1.00 93.44 70 LEU A CA 1
ATOM 551 C C . LEU A 1 70 ? -3.752 1.033 1.801 1.00 93.44 70 LEU A C 1
ATOM 553 O O . LEU A 1 70 ? -4.862 0.515 1.857 1.00 93.44 70 LEU A O 1
ATOM 557 N N . ASP A 1 71 ? -3.370 2.053 2.567 1.00 92.38 71 ASP A N 1
ATOM 558 C CA . ASP A 1 71 ? -4.222 2.689 3.572 1.00 92.38 71 ASP A CA 1
ATOM 559 C C . ASP A 1 71 ? -5.479 3.257 2.899 1.00 92.38 71 ASP A C 1
ATOM 561 O O . ASP A 1 71 ? -6.590 2.865 3.241 1.00 92.38 71 ASP A O 1
ATOM 565 N N . ARG A 1 72 ? -5.316 4.014 1.806 1.00 93.88 72 ARG A N 1
ATOM 566 C CA . ARG A 1 72 ? -6.441 4.499 0.994 1.00 93.88 72 ARG A CA 1
ATOM 567 C C . ARG A 1 72 ? -7.341 3.371 0.482 1.00 93.88 72 ARG A C 1
ATOM 569 O O . ARG A 1 72 ? -8.560 3.498 0.486 1.00 93.88 72 ARG A O 1
ATOM 576 N N . ALA A 1 73 ? -6.757 2.276 -0.002 1.00 92.75 73 ALA A N 1
ATOM 577 C CA . ALA A 1 73 ? -7.539 1.150 -0.505 1.00 92.75 73 ALA A CA 1
ATOM 578 C C . ALA A 1 73 ? -8.308 0.426 0.613 1.00 92.75 73 ALA A C 1
ATOM 580 O O . ALA A 1 73 ? -9.378 -0.128 0.355 1.00 92.75 73 ALA A O 1
ATOM 581 N N . ILE A 1 74 ? -7.764 0.406 1.833 1.00 92.62 74 ILE A N 1
ATOM 582 C CA . ILE A 1 74 ? -8.444 -0.109 3.023 1.00 92.62 74 ILE A CA 1
ATOM 583 C C . ILE A 1 74 ? -9.600 0.821 3.388 1.00 92.62 74 ILE A C 1
ATOM 585 O O . ILE A 1 74 ? -10.712 0.322 3.534 1.00 92.62 74 ILE A O 1
ATOM 589 N N . ASP A 1 75 ? -9.378 2.134 3.441 1.00 94.06 75 ASP A N 1
ATOM 590 C CA . ASP A 1 75 ? -10.420 3.124 3.743 1.00 94.06 75 ASP A CA 1
ATOM 591 C C . ASP A 1 75 ? -11.580 3.036 2.738 1.00 94.06 75 ASP A C 1
ATOM 593 O O . ASP A 1 75 ? -12.729 2.838 3.127 1.00 94.06 75 ASP A O 1
ATOM 597 N N . GLU A 1 76 ? -11.283 3.038 1.431 1.00 95.62 76 GLU A N 1
ATOM 598 C CA . GLU A 1 76 ? -12.292 2.884 0.370 1.00 95.62 76 GLU A CA 1
ATOM 599 C C . GLU A 1 76 ? -13.068 1.560 0.480 1.00 95.62 76 GLU A C 1
ATOM 601 O O . GLU A 1 76 ? -14.225 1.463 0.063 1.00 95.62 76 GLU A O 1
ATOM 606 N N . MET A 1 77 ? -12.434 0.506 0.998 1.00 95.81 77 MET A N 1
ATOM 607 C CA . MET A 1 77 ? -13.101 -0.766 1.252 1.00 95.81 77 MET A CA 1
ATOM 608 C C . MET A 1 77 ? -13.990 -0.685 2.492 1.00 95.81 77 MET A C 1
ATOM 610 O O . MET A 1 77 ? -15.140 -1.104 2.412 1.00 95.81 77 MET A O 1
ATOM 614 N N . LEU A 1 78 ? -13.502 -0.143 3.607 1.00 94.25 78 LEU A N 1
ATOM 615 C CA . LEU A 1 78 ? -14.278 0.006 4.842 1.00 94.25 78 LEU A CA 1
ATOM 616 C C . LEU A 1 78 ? -15.540 0.840 4.600 1.00 94.25 78 LEU A C 1
ATOM 618 O O . LEU A 1 78 ? -16.637 0.367 4.903 1.00 94.25 78 LEU A O 1
ATOM 622 N N . GLU A 1 79 ? -15.410 1.968 3.897 1.00 95.00 79 GLU A N 1
ATOM 623 C CA . GLU A 1 79 ? -16.540 2.815 3.503 1.00 95.00 79 GLU A CA 1
ATOM 624 C C . GLU A 1 79 ? -17.591 2.043 2.690 1.00 95.00 79 GLU A C 1
ATOM 626 O O . GLU A 1 79 ? -18.794 2.172 2.922 1.00 95.00 79 GLU A O 1
ATOM 631 N N . ARG A 1 80 ? -17.160 1.184 1.753 1.00 95.75 80 ARG A N 1
ATOM 632 C CA . ARG A 1 80 ? -18.079 0.359 0.944 1.00 95.75 80 ARG A CA 1
ATOM 633 C C . ARG A 1 80 ? -18.833 -0.685 1.759 1.00 95.75 80 ARG A C 1
ATOM 635 O O . ARG A 1 80 ? -19.942 -1.049 1.370 1.00 95.75 80 ARG A O 1
ATOM 642 N N . TYR A 1 81 ? -18.236 -1.193 2.834 1.00 93.81 81 TYR A N 1
ATOM 643 C CA . TYR A 1 81 ? -18.856 -2.189 3.713 1.00 93.81 81 TYR A CA 1
ATOM 644 C C . TYR A 1 81 ? -19.538 -1.570 4.944 1.00 93.81 81 TYR A C 1
ATOM 646 O O . TYR A 1 81 ? -20.130 -2.311 5.726 1.00 93.81 81 TYR A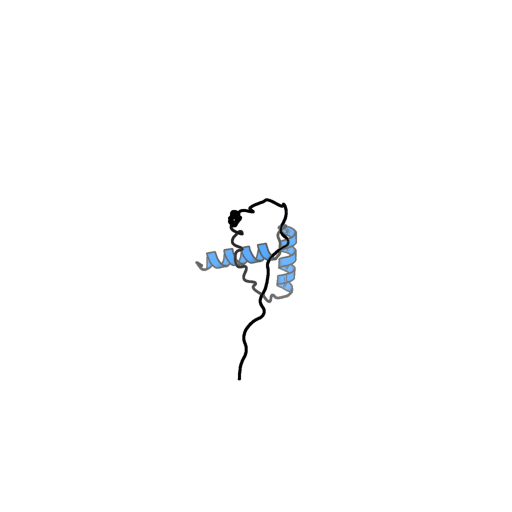 O 1
ATOM 654 N N . GLY A 1 82 ? -19.519 -0.240 5.083 1.00 88.12 82 GLY A N 1
ATOM 655 C CA . GLY A 1 82 ? -20.181 0.481 6.171 1.00 88.12 82 GLY A CA 1
ATOM 656 C C . GLY A 1 82 ? -19.452 0.393 7.512 1.00 88.12 82 GLY A C 1
ATOM 657 O O . GLY A 1 82 ? -20.113 0.400 8.552 1.00 88.12 82 GLY A O 1
ATOM 658 N N . TYR A 1 83 ? -18.124 0.272 7.476 1.00 65.75 83 TYR A N 1
ATOM 659 C CA . TYR A 1 83 ? -17.247 0.367 8.644 1.00 65.75 83 TYR A CA 1
ATOM 660 C C . TYR A 1 83 ? -16.632 1.757 8.765 1.00 65.75 83 TYR A C 1
ATOM 662 O O . TYR A 1 83 ? -16.369 2.373 7.709 1.00 65.75 83 TYR A O 1
#

Foldseek 3Di:
DDDDDDDDDDDDDDDDDDDDDDDDDPDPDPPPPDPPPPPDDDDDDDDDPVVVVVLVVVCVVVVHDSVVVVVVVVVVVCVVVVD

Mean predicted aligned error: 17.96 Å

Solvent-accessible surface area (backbone atoms only — not comparable to full-atom values): 5967 Å² total; per-residue (Å²): 134,86,89,85,88,78,85,78,79,93,86,87,82,89,81,90,79,90,74,92,78,77,86,76,73,83,78,80,68,81,75,74,76,71,77,82,75,74,84,77,82,85,83,89,82,90,76,56,68,72,55,53,54,52,51,52,55,48,26,66,74,69,73,49,52,73,61,60,56,49,52,51,52,48,50,60,47,33,57,75,74,74,96